Protein AF-A0A9W4WUF1-F1 (afdb_monomer)

Sequence (137 aa):
MLALQINKTDYLILQSILTKYPCHFYAYGSRVKGTARKFSDLDLCFKENIPSYKLVELEEKSGNSDLPFMVELPTIYHPGKILKEEFLIPAHISLAQLTRDINVSSKLIKEIIAEERDLDKDIATRLSLYFSTAPTF

Organism: NCBI:txid1117311

Radius of gyration: 18.92 Å; Cα contacts (8 Å, |Δi|>4): 149; chains: 1; bounding box: 46×26×50 Å

Foldseek 3Di:
DQDFQDDPVLVVLLCVLPVVDPWDKDWDPCRRVVNDDQAEATEIETDDDDQVVVVVVSQVSQVPDPRSYGYDYPPPPQVLCCCVPVPCVVLVNDLVNLCVQLVHDSVVSVCSNVSNDGDDPSNVVSVCVVRVPDDDD

Secondary structure (DSSP, 8-state):
-PPPS--HHHHHHHHHHHTTSSS-EEEESHHHHT---TT--EEEEE-S---HHHHHHHHHHHHTSS-SS-EE------HHHHIIIIIITTTT--HHHHHHHTT--HHHHHHHHTTSSPPPHHHHHHHHHHHHHSPP-

Nearest PDB structures (foldseek):
  7csy-assembly1_A  TM=9.268E-01  e=1.896E-04  Pseudomonas aeruginosa PAO1
  6jpi-assembly1_C  TM=9.242E-01  e=5.306E-04  Pseudomonas aeruginosa PAO1
  6f8h-assembly2_C-3  TM=9.357E-01  e=2.720E-03  Pseudomonas putida
  2eby-assembly1_B  TM=9.268E-01  e=5.624E-03  Escherichia coli
  2b5a-assembly1_A  TM=8.821E-01  e=1.668E-01  [Bacillus] caldolyticus

pLDDT: mean 89.2, std 10.45, range [43.06, 96.81]

Structure (mmCIF, N/CA/C/O backbone):
data_AF-A0A9W4WUF1-F1
#
_entry.id   AF-A0A9W4WUF1-F1
#
loop_
_atom_site.group_PDB
_atom_site.id
_atom_site.type_symbol
_atom_site.label_atom_id
_atom_site.label_alt_id
_atom_site.label_comp_id
_atom_site.label_asym_id
_atom_site.label_entity_id
_atom_site.label_seq_id
_atom_site.pdbx_PDB_ins_code
_atom_site.Cartn_x
_atom_site.Cartn_y
_atom_site.Cartn_z
_atom_site.occupancy
_atom_site.B_iso_or_equiv
_atom_site.auth_seq_id
_atom_site.auth_comp_id
_atom_site.auth_asym_id
_atom_site.auth_atom_id
_atom_site.pdbx_PDB_model_num
ATOM 1 N N . MET A 1 1 ? 16.548 12.702 -19.597 1.00 43.06 1 MET A N 1
ATOM 2 C CA . MET A 1 1 ? 15.604 11.752 -18.973 1.00 43.06 1 MET A CA 1
ATOM 3 C C . MET A 1 1 ? 16.215 10.371 -19.170 1.00 43.06 1 MET A C 1
ATOM 5 O O . MET A 1 1 ? 16.405 9.996 -20.319 1.00 43.06 1 MET A O 1
ATOM 9 N N . LEU A 1 2 ? 16.690 9.706 -18.111 1.00 51.09 2 LEU A N 1
ATOM 10 C CA . LEU A 1 2 ? 17.287 8.367 -18.239 1.00 51.09 2 LEU A CA 1
ATOM 11 C C . LEU A 1 2 ? 16.189 7.396 -18.692 1.00 51.09 2 LEU A C 1
ATOM 13 O O . LEU A 1 2 ? 15.123 7.354 -18.080 1.00 51.09 2 LEU A O 1
ATOM 17 N N . ALA A 1 3 ? 16.420 6.688 -19.796 1.00 80.69 3 ALA A N 1
ATOM 18 C CA . ALA A 1 3 ? 15.490 5.685 -20.295 1.00 80.69 3 ALA A CA 1
ATOM 19 C C . ALA A 1 3 ? 15.507 4.468 -19.362 1.00 80.69 3 ALA A C 1
ATOM 21 O O . ALA A 1 3 ? 16.576 4.043 -18.923 1.00 80.69 3 ALA A O 1
ATOM 22 N N . LEU A 1 4 ? 14.331 3.915 -19.063 1.00 90.19 4 LEU A N 1
ATOM 23 C CA . LEU A 1 4 ? 14.214 2.707 -18.254 1.00 90.19 4 LEU A CA 1
ATOM 24 C C . LEU A 1 4 ? 14.955 1.553 -18.951 1.00 90.19 4 LEU A C 1
ATOM 26 O O . LEU A 1 4 ? 14.730 1.291 -20.132 1.00 90.19 4 LEU A O 1
ATOM 30 N N . GLN A 1 5 ? 15.841 0.865 -18.231 1.00 93.69 5 GLN A N 1
ATOM 31 C CA . GLN A 1 5 ? 16.599 -0.280 -18.734 1.00 93.69 5 GLN A CA 1
ATOM 32 C C . GLN A 1 5 ? 15.698 -1.522 -18.794 1.00 93.69 5 GLN A C 1
ATOM 34 O O . GLN A 1 5 ? 15.709 -2.390 -17.918 1.00 93.69 5 GLN A O 1
ATOM 39 N N . ILE A 1 6 ? 14.885 -1.574 -19.841 1.00 93.31 6 ILE A N 1
ATOM 40 C CA . ILE A 1 6 ? 13.902 -2.615 -20.134 1.00 93.31 6 ILE A CA 1
ATOM 41 C C . ILE A 1 6 ? 13.832 -2.797 -21.654 1.00 93.31 6 ILE A C 1
ATOM 43 O O . ILE A 1 6 ? 14.000 -1.836 -22.409 1.00 93.31 6 ILE A O 1
ATOM 47 N N . ASN A 1 7 ? 13.636 -4.029 -22.127 1.00 92.62 7 ASN A N 1
ATOM 48 C CA . ASN A 1 7 ? 13.471 -4.258 -23.560 1.00 92.62 7 ASN A CA 1
ATOM 49 C C . ASN A 1 7 ? 12.065 -3.814 -24.019 1.00 92.62 7 ASN A C 1
ATOM 51 O O . ASN A 1 7 ? 11.162 -3.609 -23.208 1.00 92.62 7 ASN A O 1
ATOM 55 N N . LYS A 1 8 ? 11.869 -3.666 -25.333 1.00 93.50 8 LYS A N 1
ATOM 56 C CA . LYS A 1 8 ? 10.601 -3.173 -25.891 1.00 93.50 8 LYS A CA 1
ATOM 57 C C . LYS A 1 8 ? 9.409 -4.093 -25.592 1.00 93.50 8 LYS A C 1
ATOM 59 O O . LYS A 1 8 ? 8.324 -3.587 -25.333 1.00 93.50 8 LYS A O 1
ATOM 64 N N . THR A 1 9 ? 9.596 -5.408 -25.647 1.00 94.94 9 THR A N 1
ATOM 65 C CA . THR A 1 9 ? 8.536 -6.396 -25.399 1.00 94.94 9 THR A CA 1
ATOM 66 C C . THR A 1 9 ? 8.080 -6.346 -23.944 1.00 94.94 9 THR A C 1
ATOM 68 O O . THR A 1 9 ? 6.896 -6.147 -23.686 1.00 94.94 9 THR A O 1
ATOM 71 N N . ASP A 1 10 ? 9.021 -6.414 -23.002 1.00 95.00 10 ASP A N 1
ATOM 72 C CA . ASP A 1 10 ? 8.745 -6.338 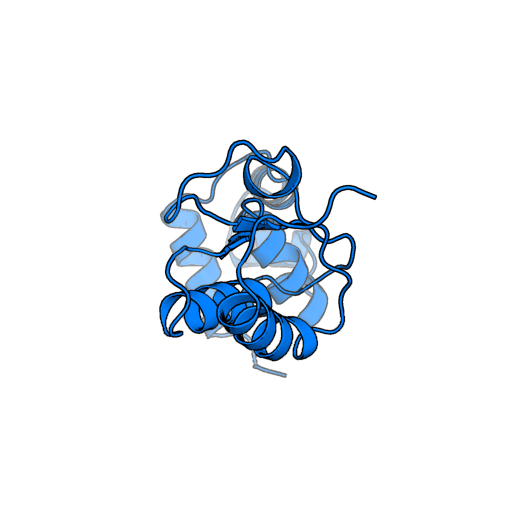-21.564 1.00 95.00 10 ASP A CA 1
ATOM 73 C C . ASP A 1 10 ? 8.085 -4.997 -21.209 1.00 95.00 10 ASP A C 1
ATOM 75 O O . ASP A 1 10 ? 7.151 -4.947 -20.414 1.00 95.00 10 ASP A O 1
ATOM 79 N N . TYR A 1 11 ? 8.519 -3.898 -21.839 1.00 94.12 11 TYR A N 1
ATOM 80 C CA . TYR A 1 11 ? 7.909 -2.583 -21.635 1.00 94.12 11 TYR A CA 1
ATOM 81 C C . TYR A 1 11 ? 6.433 -2.548 -22.040 1.00 94.12 11 TYR A C 1
ATOM 83 O O . TYR A 1 11 ? 5.626 -1.949 -21.334 1.00 94.12 11 TYR A O 1
ATOM 91 N N . LEU A 1 12 ? 6.058 -3.202 -23.143 1.00 95.69 12 LEU A N 1
ATOM 92 C CA . LEU A 1 12 ? 4.661 -3.273 -23.578 1.00 95.69 12 LEU A CA 1
ATOM 93 C C . LEU A 1 12 ? 3.805 -4.098 -22.610 1.00 95.69 12 LEU A C 1
ATOM 95 O O . LEU A 1 12 ? 2.676 -3.703 -22.315 1.00 95.69 12 LEU A O 1
ATOM 99 N N . ILE A 1 13 ? 4.343 -5.202 -22.081 1.00 95.94 13 ILE A N 1
ATOM 100 C CA . ILE A 1 13 ? 3.665 -6.006 -21.052 1.00 95.94 13 ILE A CA 1
ATOM 101 C C . ILE A 1 13 ? 3.449 -5.154 -19.802 1.00 95.94 13 ILE A C 1
ATOM 103 O O . ILE A 1 13 ? 2.310 -4.999 -19.357 1.00 95.94 13 ILE A O 1
ATOM 107 N N . LEU A 1 14 ? 4.514 -4.529 -19.295 1.00 94.94 14 LEU A N 1
ATOM 108 C CA . LEU A 1 14 ? 4.462 -3.637 -18.141 1.00 94.94 14 LEU A CA 1
ATOM 109 C C . LEU A 1 14 ? 3.426 -2.526 -18.345 1.00 94.94 14 LEU A C 1
ATOM 111 O O . LEU A 1 14 ? 2.569 -2.313 -17.491 1.00 94.94 14 LEU A O 1
ATOM 115 N N . GLN A 1 15 ? 3.454 -1.853 -19.495 1.00 94.06 15 GLN A N 1
ATOM 116 C CA . GLN A 1 15 ? 2.505 -0.793 -19.819 1.00 94.06 15 GLN A CA 1
ATOM 117 C C . GLN A 1 15 ? 1.061 -1.311 -19.796 1.00 94.06 15 GLN A C 1
ATOM 119 O O . GLN A 1 15 ? 0.207 -0.671 -19.191 1.00 94.06 15 GLN A O 1
ATOM 124 N N . SER A 1 16 ? 0.793 -2.489 -20.368 1.00 94.94 16 SER A N 1
ATOM 125 C CA . SER A 1 16 ? -0.547 -3.097 -20.376 1.00 94.94 16 SER A CA 1
ATOM 126 C C . SER A 1 16 ? -1.093 -3.427 -18.979 1.00 94.94 16 SER A C 1
ATOM 128 O O . SER A 1 16 ? -2.312 -3.492 -18.785 1.00 94.94 16 SER A O 1
ATOM 130 N N . ILE A 1 17 ? -0.205 -3.648 -18.004 1.00 94.25 17 ILE A N 1
ATOM 131 C CA . ILE A 1 17 ? -0.558 -3.875 -16.600 1.00 94.25 17 ILE A CA 1
ATOM 132 C C . ILE A 1 17 ? -0.812 -2.529 -15.922 1.00 94.25 17 ILE A C 1
ATOM 134 O O . ILE A 1 17 ? -1.905 -2.309 -15.400 1.00 94.25 17 ILE A O 1
ATOM 138 N N . LEU A 1 18 ? 0.162 -1.616 -15.972 1.00 92.81 18 LEU A N 1
ATOM 139 C CA . LEU A 1 18 ? 0.127 -0.356 -15.226 1.00 92.81 18 LEU A CA 1
ATOM 140 C C . LEU A 1 18 ? -1.005 0.578 -15.676 1.00 92.81 18 LEU A C 1
ATOM 142 O O . LEU A 1 18 ? -1.602 1.242 -14.835 1.00 92.81 18 LEU A O 1
ATOM 146 N N . THR A 1 19 ? -1.382 0.593 -16.961 1.00 92.31 19 THR A N 1
ATOM 147 C CA . THR A 1 19 ? -2.472 1.460 -17.463 1.00 92.31 19 THR A CA 1
ATOM 148 C C . THR A 1 19 ? -3.855 1.102 -16.920 1.00 92.31 19 THR A C 1
ATOM 150 O O . THR A 1 19 ? -4.802 1.858 -17.120 1.00 92.31 19 THR A O 1
ATOM 153 N N . LYS A 1 20 ? -4.007 -0.052 -16.257 1.00 91.56 20 LYS A N 1
ATOM 154 C CA . LYS A 1 20 ? -5.264 -0.460 -15.608 1.00 91.56 20 LYS A CA 1
ATOM 155 C C . LYS A 1 20 ? -5.488 0.240 -14.265 1.00 91.56 20 LYS A C 1
ATOM 157 O O . LYS A 1 20 ? -6.582 0.139 -13.714 1.00 91.56 20 LYS A O 1
ATOM 162 N N . TYR A 1 21 ? -4.474 0.926 -13.746 1.00 88.94 21 TYR A N 1
ATOM 163 C CA . TYR A 1 21 ? -4.510 1.599 -12.456 1.00 88.94 21 TYR A CA 1
ATOM 164 C C . TYR A 1 21 ? -4.497 3.115 -12.682 1.00 88.94 21 TYR A C 1
ATOM 166 O O . TYR A 1 21 ? -3.653 3.610 -13.431 1.00 88.94 21 TYR A O 1
ATOM 174 N N . PRO A 1 22 ? -5.433 3.872 -12.082 1.00 84.81 22 PRO A N 1
ATOM 175 C CA . PRO A 1 22 ? -5.593 5.304 -12.326 1.00 84.81 22 PRO A CA 1
ATOM 176 C C . PRO A 1 22 ? -4.560 6.133 -11.541 1.00 84.81 22 PRO A C 1
ATOM 178 O O . PRO A 1 22 ? -4.916 6.990 -10.736 1.00 84.81 22 PRO A O 1
ATOM 181 N N . CYS A 1 23 ? -3.273 5.858 -11.739 1.00 86.12 23 CYS A N 1
ATOM 182 C CA . CYS A 1 23 ? -2.179 6.491 -11.011 1.00 86.12 23 CYS A CA 1
ATOM 183 C C . CYS A 1 23 ? -0.918 6.618 -11.863 1.00 86.12 23 CYS A C 1
ATOM 185 O O . CYS A 1 23 ? -0.683 5.850 -12.801 1.00 86.12 23 CYS A O 1
ATOM 187 N N . HIS A 1 24 ? -0.068 7.569 -11.492 1.00 89.94 24 HIS A N 1
ATOM 188 C CA . HIS A 1 24 ? 1.223 7.760 -12.125 1.00 89.94 24 HIS A CA 1
ATOM 189 C C . HIS A 1 24 ? 2.294 6.977 -11.372 1.00 89.94 24 HIS A C 1
ATOM 191 O O . HIS A 1 24 ? 2.618 7.269 -10.221 1.00 89.94 24 HIS A O 1
ATOM 197 N N . PHE A 1 25 ? 2.881 6.002 -12.064 1.00 91.62 25 PHE A N 1
ATOM 198 C CA . PHE A 1 25 ? 4.025 5.258 -11.558 1.00 91.62 25 PHE A CA 1
ATOM 199 C C . PHE A 1 25 ? 5.339 5.943 -11.929 1.00 91.62 25 PHE A C 1
ATOM 201 O O . PHE A 1 25 ? 5.544 6.393 -13.059 1.00 91.62 25 PHE A O 1
ATOM 208 N N . TYR A 1 26 ? 6.260 5.955 -10.977 1.00 92.62 26 TYR A N 1
ATOM 209 C CA . TYR A 1 26 ? 7.621 6.439 -11.114 1.00 92.62 26 TYR A CA 1
ATOM 210 C C . TYR A 1 26 ? 8.568 5.280 -10.840 1.00 92.62 26 TYR A C 1
ATOM 212 O O . TYR A 1 26 ? 8.559 4.709 -9.754 1.00 92.62 26 TYR A O 1
ATOM 220 N N . ALA A 1 27 ? 9.399 4.939 -11.820 1.00 94.25 27 ALA A N 1
ATOM 221 C CA . ALA A 1 27 ? 10.443 3.951 -11.608 1.00 94.25 27 ALA A CA 1
ATOM 222 C C . ALA A 1 27 ? 11.620 4.566 -10.841 1.00 94.25 27 ALA A C 1
ATOM 224 O O . ALA A 1 27 ? 11.971 5.735 -11.045 1.00 94.25 27 ALA A O 1
ATOM 225 N N . TYR A 1 28 ? 12.275 3.764 -10.010 1.00 93.25 28 TYR A N 1
ATOM 226 C CA . TYR A 1 28 ? 13.552 4.100 -9.390 1.00 93.25 28 TYR A CA 1
ATOM 227 C C . TYR A 1 28 ? 14.488 2.883 -9.395 1.00 93.25 28 TYR A C 1
ATOM 229 O O . TYR A 1 28 ? 14.285 1.921 -10.132 1.00 93.25 28 TYR A O 1
ATOM 237 N N . GLY A 1 29 ? 15.601 2.970 -8.669 1.00 93.25 29 GLY A N 1
ATOM 238 C CA . GLY A 1 29 ? 16.499 1.828 -8.512 1.00 93.25 29 GLY A CA 1
ATOM 239 C C . GLY A 1 29 ? 17.390 1.541 -9.723 1.00 93.25 29 GLY A C 1
ATOM 240 O O . GLY A 1 29 ? 17.772 2.436 -10.487 1.00 93.25 29 GLY A O 1
ATOM 241 N N . SER A 1 30 ? 17.814 0.284 -9.841 1.00 94.88 30 SER A N 1
ATOM 242 C CA . SER A 1 30 ? 18.886 -0.133 -10.759 1.00 94.88 30 SER A CA 1
ATOM 243 C C . SER A 1 30 ? 18.528 0.074 -12.236 1.00 94.88 30 SER A C 1
ATOM 245 O O . SER A 1 30 ? 19.369 0.534 -13.013 1.00 94.88 30 SER A O 1
ATOM 247 N N . ARG A 1 31 ? 17.265 -0.182 -12.614 1.00 94.44 31 ARG A N 1
ATOM 248 C CA . ARG A 1 31 ? 16.769 -0.067 -13.998 1.00 94.44 31 ARG A CA 1
ATOM 249 C C . ARG A 1 31 ? 16.686 1.375 -14.485 1.00 94.44 31 ARG A C 1
ATOM 251 O O . ARG A 1 31 ? 16.766 1.610 -15.684 1.00 94.44 31 ARG A O 1
ATOM 258 N N . VAL A 1 32 ? 16.575 2.345 -13.580 1.00 95.00 32 VAL A N 1
ATOM 259 C CA . VAL A 1 32 ? 16.629 3.778 -13.921 1.00 95.00 32 VAL A CA 1
ATOM 260 C C . VAL A 1 32 ? 18.065 4.299 -13.922 1.00 95.00 32 VAL A C 1
ATOM 262 O O . VAL A 1 32 ? 18.418 5.151 -14.734 1.00 95.00 32 VAL A O 1
ATOM 265 N N . LYS A 1 33 ? 18.917 3.767 -13.038 1.00 93.38 33 LYS A N 1
ATOM 266 C CA . LYS A 1 33 ? 20.340 4.13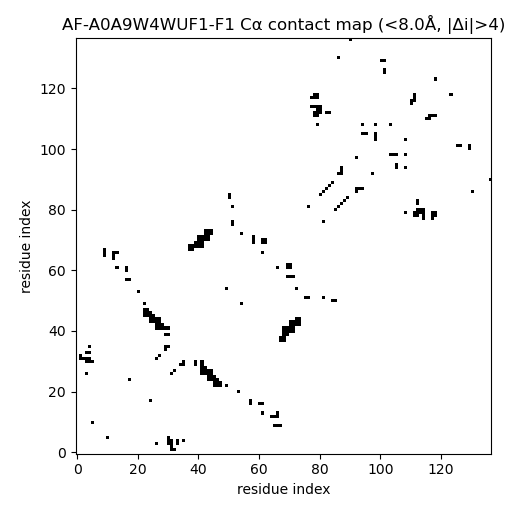3 -12.930 1.00 93.38 33 LYS A CA 1
ATOM 267 C C . LYS A 1 33 ? 21.218 3.531 -14.037 1.00 93.38 33 LYS A C 1
ATOM 269 O O . LYS A 1 33 ? 22.370 3.933 -14.163 1.00 93.38 33 LYS A O 1
ATOM 274 N N . GLY A 1 34 ? 20.698 2.578 -14.814 1.00 92.19 34 GLY A N 1
ATOM 275 C CA . GLY A 1 34 ? 21.442 1.877 -15.868 1.00 92.19 34 GLY A CA 1
ATOM 276 C C . GLY A 1 34 ? 22.400 0.804 -15.341 1.00 92.19 34 GLY A C 1
ATOM 277 O O . GLY A 1 34 ? 23.325 0.403 -16.044 1.00 92.19 34 GLY A O 1
ATOM 278 N N . THR A 1 35 ? 22.210 0.358 -14.097 1.00 93.75 35 THR A N 1
ATOM 279 C CA . THR A 1 35 ? 23.041 -0.662 -13.438 1.00 93.75 35 THR A CA 1
ATOM 280 C C . THR A 1 35 ? 22.313 -1.997 -13.268 1.00 93.75 35 THR A C 1
ATOM 282 O O . THR A 1 35 ? 22.819 -2.891 -12.586 1.00 93.75 35 THR A O 1
ATOM 285 N N . ALA A 1 36 ? 21.127 -2.149 -13.865 1.00 93.44 36 ALA A N 1
ATOM 286 C CA . ALA A 1 36 ? 20.328 -3.358 -13.739 1.00 93.44 36 ALA A CA 1
ATOM 287 C C . ALA A 1 36 ? 20.925 -4.530 -14.520 1.00 93.44 36 ALA A C 1
ATOM 289 O O . ALA A 1 36 ? 21.480 -4.386 -15.615 1.00 93.44 36 ALA A O 1
ATOM 290 N N . ARG A 1 37 ? 20.753 -5.725 -13.956 1.00 92.44 37 ARG A N 1
ATOM 291 C CA . ARG A 1 37 ? 20.971 -7.007 -14.629 1.00 92.44 37 ARG A CA 1
ATOM 292 C C . ARG A 1 37 ? 19.657 -7.474 -15.255 1.00 92.44 37 ARG A C 1
ATOM 294 O O . ARG A 1 37 ? 18.591 -6.941 -14.960 1.00 92.44 37 ARG A O 1
ATOM 301 N N . LYS A 1 38 ? 19.725 -8.513 -16.096 1.00 87.12 38 LYS A N 1
ATOM 302 C CA . LYS A 1 38 ? 18.562 -9.063 -16.819 1.00 87.12 38 LYS A CA 1
ATOM 303 C C . LYS A 1 38 ? 17.347 -9.311 -15.908 1.00 87.12 38 LYS A C 1
ATOM 305 O O . LYS A 1 38 ? 16.247 -8.894 -16.254 1.00 87.12 38 LYS A O 1
ATOM 310 N N . PHE A 1 39 ? 17.584 -9.924 -14.750 1.00 92.00 39 PHE A N 1
ATOM 311 C CA . PHE A 1 39 ? 16.563 -10.332 -13.779 1.00 92.00 39 PHE A CA 1
ATOM 312 C C . PHE A 1 39 ? 16.464 -9.403 -12.562 1.00 92.00 39 PHE A C 1
ATOM 314 O O . PHE A 1 39 ? 15.908 -9.797 -11.551 1.00 92.00 39 PHE A O 1
ATOM 321 N N . SER A 1 40 ? 17.065 -8.208 -12.604 1.00 93.81 40 SER A N 1
ATOM 322 C CA . SER A 1 40 ? 16.892 -7.245 -11.510 1.00 93.81 40 SER A CA 1
ATOM 323 C C . SER A 1 40 ? 15.431 -6.825 -11.416 1.00 93.81 40 SER A C 1
ATOM 325 O O . SER A 1 40 ? 14.817 -6.577 -12.450 1.00 93.81 40 SER A O 1
ATOM 327 N N . ASP A 1 41 ? 14.885 -6.678 -10.223 1.00 94.56 41 ASP A N 1
ATOM 328 C CA . ASP A 1 41 ? 13.500 -6.237 -10.071 1.00 94.56 41 ASP A CA 1
ATOM 329 C C . ASP A 1 41 ? 13.297 -4.795 -10.560 1.00 94.56 41 ASP A C 1
ATOM 331 O O . ASP A 1 41 ? 14.251 -4.047 -10.834 1.00 94.56 41 ASP A O 1
ATOM 335 N N . LEU A 1 42 ? 12.038 -4.438 -10.795 1.00 94.88 42 LEU A N 1
ATOM 336 C CA . LEU A 1 42 ? 11.625 -3.092 -11.160 1.00 94.88 42 LEU A CA 1
ATOM 337 C C . LEU A 1 42 ? 10.961 -2.422 -9.963 1.00 94.88 42 LEU A C 1
ATOM 339 O O . LEU A 1 42 ? 9.802 -2.691 -9.667 1.00 94.88 42 LEU A O 1
ATOM 343 N N . ASP A 1 43 ? 11.687 -1.492 -9.351 1.00 93.88 43 ASP A N 1
ATOM 344 C CA . ASP A 1 43 ? 11.171 -0.655 -8.278 1.00 93.88 43 ASP A CA 1
ATOM 345 C C . ASP A 1 43 ? 10.263 0.457 -8.829 1.00 93.88 43 ASP A C 1
ATOM 347 O O . ASP A 1 43 ? 10.714 1.320 -9.597 1.00 93.88 43 ASP A O 1
ATOM 351 N N . LEU A 1 44 ? 8.996 0.473 -8.419 1.00 93.06 44 LEU A N 1
ATOM 352 C CA . LEU A 1 44 ? 8.019 1.507 -8.755 1.00 93.06 44 LEU A CA 1
ATOM 353 C C . LEU A 1 44 ? 7.503 2.195 -7.495 1.00 93.06 44 LEU A C 1
ATOM 355 O O . LEU A 1 44 ? 7.252 1.554 -6.488 1.00 93.06 44 LEU A O 1
ATOM 359 N N . CYS A 1 45 ? 7.256 3.498 -7.555 1.00 90.62 45 CYS A N 1
ATOM 360 C CA . CYS A 1 45 ? 6.470 4.221 -6.558 1.00 90.62 45 CYS A CA 1
ATOM 361 C C . CYS A 1 45 ? 5.375 5.052 -7.231 1.00 90.62 45 CYS A C 1
ATOM 363 O O . CYS A 1 45 ? 5.406 5.295 -8.435 1.00 90.62 45 CYS A O 1
ATOM 365 N N . PHE A 1 46 ? 4.389 5.485 -6.456 1.00 89.88 46 PHE A N 1
ATOM 366 C CA . PHE A 1 46 ? 3.266 6.302 -6.913 1.00 89.88 46 PHE A CA 1
ATOM 367 C C . PHE A 1 46 ? 2.910 7.313 -5.819 1.00 89.88 46 PHE A C 1
ATOM 369 O O . PHE A 1 46 ? 3.383 7.197 -4.685 1.00 89.88 46 PHE A O 1
ATOM 376 N N . LYS A 1 47 ? 2.130 8.342 -6.154 1.00 85.75 47 LYS A N 1
ATOM 377 C CA . LYS A 1 47 ? 1.756 9.402 -5.195 1.00 85.75 47 LYS A CA 1
ATOM 378 C C . LYS A 1 47 ? 0.283 9.374 -4.817 1.00 85.75 47 LYS A C 1
ATOM 380 O O . LYS A 1 47 ? -0.096 9.924 -3.787 1.00 85.75 47 LYS A O 1
ATOM 385 N N . GLU A 1 48 ? -0.542 8.792 -5.669 1.00 86.06 48 GLU A N 1
ATOM 386 C CA . GLU A 1 48 ? -1.981 8.715 -5.504 1.00 86.06 48 GLU A CA 1
ATOM 387 C C . GLU A 1 48 ? -2.364 7.775 -4.353 1.00 86.06 48 GLU A C 1
ATOM 389 O O . GLU A 1 48 ? -1.640 6.840 -4.022 1.00 86.06 48 GLU A O 1
ATOM 394 N N . ASN A 1 49 ? -3.524 8.009 -3.733 1.00 79.50 49 ASN A N 1
ATOM 395 C CA . ASN A 1 49 ? -4.055 7.071 -2.749 1.00 79.50 49 ASN A CA 1
ATOM 396 C C . ASN A 1 49 ? -4.707 5.894 -3.486 1.00 79.50 49 ASN A C 1
ATOM 398 O O . ASN A 1 49 ? -5.835 6.006 -3.967 1.00 79.50 49 ASN A O 1
ATOM 402 N N . ILE A 1 50 ? -3.968 4.795 -3.624 1.00 82.00 50 ILE A N 1
ATOM 403 C CA . ILE A 1 50 ? -4.458 3.551 -4.216 1.00 82.00 50 ILE A CA 1
ATOM 404 C C . ILE A 1 50 ? -4.795 2.587 -3.074 1.00 82.00 50 ILE A C 1
ATOM 406 O O . ILE A 1 50 ? -3.934 2.373 -2.217 1.00 82.00 50 ILE A O 1
ATOM 410 N N . PRO A 1 51 ? -5.999 1.987 -3.060 1.00 82.88 51 PRO A N 1
ATOM 411 C CA . PRO A 1 51 ? -6.332 0.943 -2.097 1.00 82.88 51 PRO A CA 1
ATOM 412 C C . PRO A 1 51 ? -5.318 -0.205 -2.137 1.00 82.88 51 PRO A C 1
ATOM 414 O O . PRO A 1 51 ? -4.916 -0.636 -3.222 1.00 82.88 51 PRO A O 1
ATOM 417 N N . SER A 1 52 ? -4.931 -0.738 -0.982 1.00 82.62 52 SER A N 1
ATOM 418 C CA . SER A 1 52 ? -3.916 -1.787 -0.870 1.00 82.62 52 SER A CA 1
ATOM 419 C C . SER A 1 52 ? -4.30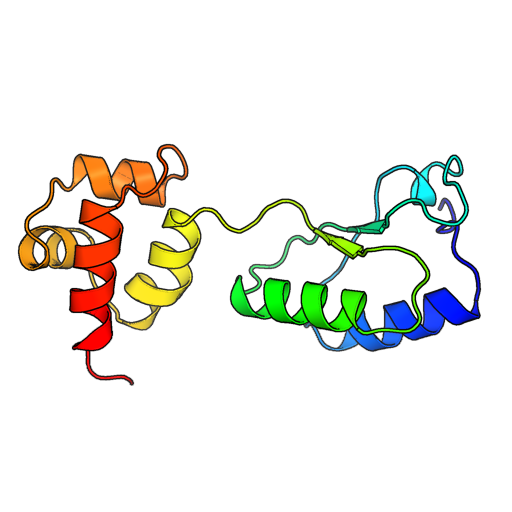8 -3.037 -1.659 1.00 82.62 52 SER A C 1
ATOM 421 O O . SER A 1 52 ? -3.452 -3.608 -2.328 1.00 82.62 52 SER A O 1
ATOM 423 N N . TYR A 1 53 ? -5.590 -3.417 -1.705 1.00 84.25 53 TYR A N 1
ATOM 424 C CA . TYR A 1 53 ? -6.027 -4.571 -2.509 1.00 84.25 53 TYR A CA 1
ATOM 425 C C . TYR A 1 53 ? -5.748 -4.416 -4.019 1.00 84.25 53 TYR A C 1
ATOM 427 O O . TYR A 1 53 ? -5.506 -5.405 -4.708 1.00 84.25 53 TYR A O 1
ATOM 435 N N . LYS A 1 54 ? -5.740 -3.183 -4.552 1.00 87.06 54 LYS A N 1
ATOM 436 C CA . LYS A 1 54 ? -5.360 -2.919 -5.950 1.00 87.06 54 LYS A CA 1
ATOM 437 C C . LYS A 1 54 ? -3.859 -3.079 -6.176 1.00 87.06 54 LYS A C 1
ATOM 439 O O . LYS A 1 54 ? -3.463 -3.464 -7.272 1.00 87.06 54 LYS A O 1
ATOM 444 N N . LEU A 1 55 ? -3.042 -2.806 -5.161 1.00 86.06 55 LEU A N 1
ATOM 445 C CA . LEU A 1 55 ? -1.596 -3.026 -5.215 1.00 86.06 55 LEU A CA 1
ATOM 446 C C . LEU A 1 55 ? -1.275 -4.522 -5.194 1.00 86.06 55 LEU A C 1
ATOM 448 O O . LEU A 1 55 ? -0.509 -4.970 -6.041 1.00 86.06 55 LEU A O 1
ATOM 452 N N . VAL A 1 56 ? -1.957 -5.301 -4.342 1.00 85.56 56 VAL A N 1
ATOM 453 C CA . VAL A 1 56 ? -1.851 -6.773 -4.345 1.00 85.56 56 VAL A CA 1
ATOM 454 C C . VAL A 1 56 ? -2.247 -7.328 -5.712 1.00 85.56 56 VAL A C 1
ATOM 456 O O . VAL A 1 56 ? -1.506 -8.101 -6.308 1.00 85.56 56 VAL A O 1
ATOM 459 N N . GLU A 1 57 ? -3.373 -6.863 -6.268 1.00 89.38 57 GLU A N 1
ATOM 460 C CA . GLU A 1 57 ? -3.820 -7.253 -7.612 1.00 89.38 57 GLU A CA 1
ATOM 461 C C . GLU A 1 57 ? -2.758 -6.940 -8.687 1.00 89.38 57 GLU A C 1
ATOM 463 O O . GLU A 1 57 ? -2.607 -7.689 -9.654 1.00 89.38 57 GLU A O 1
ATOM 468 N N . LEU A 1 58 ? -2.029 -5.825 -8.550 1.00 90.00 58 LEU A N 1
ATOM 469 C CA . LEU A 1 58 ? -0.957 -5.430 -9.469 1.00 90.00 58 LEU A CA 1
ATOM 470 C C . LEU A 1 58 ? 0.248 -6.361 -9.344 1.00 90.00 58 LEU A C 1
ATOM 472 O O . LEU A 1 58 ? 0.739 -6.845 -10.366 1.00 90.00 58 LEU A O 1
ATOM 476 N N . GLU A 1 59 ? 0.704 -6.619 -8.121 1.00 87.19 59 GLU A N 1
ATOM 477 C CA . GLU A 1 59 ? 1.814 -7.531 -7.829 1.00 87.19 59 GLU A CA 1
ATOM 478 C C . GLU A 1 59 ? 1.517 -8.941 -8.352 1.00 87.19 59 GLU A C 1
ATOM 480 O O . GLU A 1 59 ? 2.331 -9.512 -9.077 1.00 87.19 59 GLU A O 1
ATOM 485 N N . GLU A 1 60 ? 0.313 -9.463 -8.101 1.00 89.88 60 GLU A N 1
ATOM 486 C CA . GLU A 1 60 ? -0.140 -10.758 -8.620 1.00 89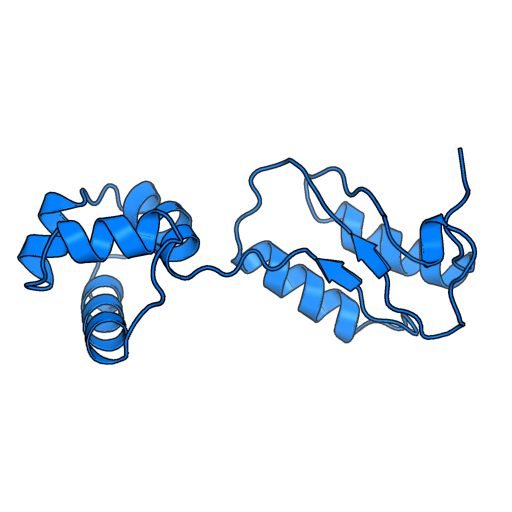.88 60 GLU A CA 1
ATOM 487 C C . GLU A 1 60 ? -0.174 -10.789 -10.152 1.00 89.88 60 GLU A C 1
ATOM 489 O O . GLU A 1 60 ? 0.281 -11.751 -10.774 1.00 89.88 60 GLU A O 1
ATOM 494 N N . LYS A 1 61 ? -0.704 -9.741 -10.795 1.00 92.50 61 LYS A N 1
ATOM 495 C CA . LYS A 1 61 ? -0.738 -9.647 -12.264 1.00 92.50 61 LYS A CA 1
ATOM 496 C C . LYS A 1 61 ? 0.652 -9.564 -12.870 1.00 92.50 61 LYS A C 1
ATOM 498 O O . LYS A 1 61 ? 0.869 -10.124 -13.940 1.00 92.50 61 LYS A O 1
ATOM 503 N N . SER A 1 62 ? 1.564 -8.864 -12.208 1.00 89.94 62 SER A N 1
ATOM 504 C CA . SER A 1 62 ? 2.959 -8.782 -12.621 1.00 89.94 62 SER A CA 1
ATOM 505 C C . SER A 1 62 ? 3.644 -10.143 -12.501 1.00 89.94 62 SER A C 1
ATOM 507 O O . SER A 1 62 ? 4.212 -10.624 -13.480 1.00 89.94 62 SER A O 1
ATOM 509 N N . GLY A 1 63 ? 3.502 -10.816 -11.354 1.00 89.62 63 GLY A N 1
ATOM 510 C CA . GLY A 1 63 ? 4.100 -12.130 -11.100 1.00 89.62 63 GLY A CA 1
ATOM 511 C C . GLY A 1 63 ? 3.557 -13.256 -11.988 1.00 89.62 63 GLY A C 1
ATOM 512 O O . GLY A 1 63 ? 4.273 -14.214 -12.257 1.00 89.62 63 GLY A O 1
ATOM 513 N N . ASN A 1 64 ? 2.323 -13.127 -12.485 1.00 92.81 64 ASN A N 1
ATOM 514 C CA . ASN A 1 64 ? 1.709 -14.070 -13.430 1.00 92.81 64 ASN A CA 1
ATOM 515 C C . ASN A 1 64 ? 1.893 -13.681 -14.912 1.00 92.81 64 ASN A C 1
ATOM 517 O O . ASN A 1 64 ? 1.263 -14.279 -15.785 1.00 92.81 64 ASN A O 1
ATOM 521 N N . SER A 1 65 ? 2.697 -12.659 -15.211 1.00 94.00 65 SER A N 1
ATOM 522 C CA . SER A 1 65 ? 2.972 -12.215 -16.582 1.00 94.00 65 SER A CA 1
ATOM 523 C C . SER A 1 65 ? 4.261 -12.822 -17.149 1.00 94.00 65 SER A C 1
ATOM 525 O O . SER A 1 65 ? 5.043 -13.433 -16.429 1.00 94.00 65 SER A O 1
ATOM 527 N N . ASP A 1 66 ? 4.523 -12.588 -18.439 1.00 95.56 66 ASP A N 1
ATOM 528 C CA . ASP A 1 66 ? 5.777 -12.990 -19.096 1.00 95.56 66 ASP A CA 1
ATOM 529 C C . ASP A 1 66 ? 6.961 -12.040 -18.791 1.00 95.56 66 ASP A C 1
ATOM 531 O O . ASP A 1 66 ? 7.996 -12.087 -19.465 1.00 95.56 66 ASP A O 1
ATOM 535 N N . LEU A 1 67 ? 6.833 -11.142 -17.804 1.00 94.44 67 LEU A N 1
ATOM 536 C CA . LEU A 1 67 ? 7.943 -10.294 -17.370 1.00 94.44 67 LEU A CA 1
ATOM 537 C C . LEU A 1 67 ? 9.053 -11.151 -16.733 1.00 94.44 67 LEU A C 1
ATOM 539 O O . LEU A 1 67 ? 8.783 -11.972 -15.860 1.00 94.44 67 LEU A O 1
ATOM 543 N N . PRO A 1 68 ? 10.333 -10.942 -17.094 1.00 93.94 68 PRO A N 1
ATOM 544 C CA . PRO A 1 68 ? 11.435 -11.725 -16.538 1.00 93.94 68 PRO A CA 1
ATOM 545 C C . PRO A 1 68 ? 11.914 -11.230 -15.160 1.00 93.94 68 PRO A C 1
ATOM 547 O O . PRO A 1 68 ? 12.984 -11.634 -14.708 1.00 93.94 68 PRO A O 1
ATOM 550 N N . PHE A 1 69 ? 11.194 -10.309 -14.522 1.00 93.38 69 PHE A N 1
ATOM 551 C CA . PHE A 1 69 ? 11.544 -9.679 -13.247 1.00 93.38 69 PHE A CA 1
ATOM 552 C C . PHE A 1 69 ? 10.275 -9.304 -12.484 1.00 93.38 69 PHE A C 1
ATOM 554 O O . PHE A 1 69 ? 9.226 -9.107 -13.103 1.00 93.38 69 PHE A O 1
ATOM 561 N N . MET A 1 70 ? 10.377 -9.154 -11.164 1.00 91.38 70 MET A N 1
ATOM 562 C CA . MET A 1 70 ? 9.245 -8.713 -10.357 1.00 91.38 70 MET A CA 1
ATOM 563 C C . MET A 1 70 ? 9.081 -7.198 -10.432 1.00 91.38 70 MET A C 1
ATOM 565 O O . MET A 1 70 ? 10.038 -6.448 -10.644 1.00 91.38 70 MET A O 1
ATOM 569 N N . VAL A 1 71 ? 7.840 -6.745 -10.276 1.00 92.75 71 VAL A N 1
ATOM 570 C CA . VAL A 1 71 ? 7.537 -5.330 -10.054 1.00 92.75 71 VAL A CA 1
ATOM 571 C C . VAL A 1 71 ? 7.362 -5.154 -8.559 1.00 92.75 71 VAL A C 1
ATOM 573 O O . VAL A 1 71 ? 6.434 -5.715 -7.984 1.00 92.75 71 VAL A O 1
ATOM 576 N N . GLU A 1 72 ? 8.262 -4.394 -7.951 1.00 89.62 72 GLU A N 1
ATOM 577 C CA . GLU A 1 72 ? 8.239 -4.099 -6.526 1.00 89.62 72 GLU A CA 1
ATOM 578 C C . GLU A 1 72 ? 7.645 -2.714 -6.301 1.00 89.62 72 GLU A C 1
ATOM 580 O O . GLU A 1 72 ? 8.053 -1.724 -6.913 1.00 89.62 72 GLU A O 1
ATOM 585 N N . LEU A 1 73 ? 6.671 -2.647 -5.403 1.00 86.75 73 LEU A N 1
ATOM 586 C CA . LEU A 1 73 ? 6.133 -1.403 -4.877 1.00 86.75 73 LEU A CA 1
ATOM 587 C C . LEU A 1 73 ? 6.688 -1.212 -3.459 1.00 86.75 73 LEU A C 1
ATOM 589 O O . LEU A 1 73 ? 6.914 -2.203 -2.759 1.00 86.75 73 LEU A O 1
ATOM 593 N N . PRO A 1 74 ? 6.912 0.031 -2.990 1.00 73.62 74 PRO A N 1
ATOM 594 C CA . PRO A 1 74 ? 7.230 0.258 -1.590 1.00 73.62 74 PRO A CA 1
ATOM 595 C C . PRO A 1 74 ? 6.145 -0.404 -0.743 1.00 73.62 74 PRO A C 1
ATOM 597 O O . PRO A 1 74 ? 4.964 -0.314 -1.072 1.00 73.62 74 PRO A O 1
ATOM 600 N N . THR A 1 75 ? 6.553 -1.095 0.318 1.00 61.94 75 THR A N 1
ATOM 601 C CA . THR A 1 75 ? 5.666 -1.855 1.200 1.00 61.94 75 THR A CA 1
ATOM 602 C C . THR A 1 75 ? 4.548 -0.948 1.731 1.00 61.94 75 THR A C 1
ATOM 604 O O . THR A 1 75 ? 4.763 -0.166 2.651 1.00 61.94 75 THR A O 1
ATOM 607 N N . ILE A 1 76 ? 3.349 -1.029 1.144 1.00 63.59 76 ILE A N 1
ATOM 608 C CA . ILE A 1 76 ? 2.148 -0.269 1.550 1.00 63.59 76 ILE A CA 1
ATOM 609 C C . ILE A 1 76 ? 1.118 -1.249 2.141 1.00 63.59 76 ILE A C 1
ATOM 611 O O . ILE A 1 76 ? -0.072 -1.232 1.829 1.00 63.59 76 ILE A O 1
ATOM 615 N N . TYR A 1 77 ? 1.592 -2.134 3.019 1.00 71.62 77 TYR A N 1
ATOM 616 C CA . TYR A 1 77 ? 0.763 -3.136 3.693 1.00 71.62 77 TYR A CA 1
ATOM 617 C C . TYR A 1 77 ? 0.877 -3.044 5.212 1.00 71.62 77 TYR A C 1
ATOM 619 O O . TYR A 1 77 ? 0.865 -4.065 5.895 1.00 71.62 77 TYR A O 1
ATOM 627 N N . HIS A 1 78 ? 0.989 -1.833 5.768 1.00 86.56 78 HIS A N 1
ATOM 628 C CA . HIS A 1 78 ? 0.857 -1.711 7.213 1.00 86.56 78 HIS A CA 1
ATOM 629 C C . HIS A 1 78 ? -0.602 -2.005 7.608 1.00 86.56 78 HIS A C 1
ATOM 631 O O . HIS A 1 78 ? -1.516 -1.332 7.108 1.00 86.56 78 HIS A O 1
ATOM 637 N N . PRO A 1 79 ? -0.858 -2.960 8.524 1.00 89.00 79 PRO A N 1
ATOM 638 C CA . PRO A 1 79 ? -2.216 -3.350 8.901 1.00 89.00 79 PRO A CA 1
ATOM 639 C C . PRO A 1 79 ? -3.078 -2.179 9.378 1.00 89.00 79 PRO A C 1
ATOM 641 O O . PRO A 1 79 ? -4.285 -2.160 9.162 1.00 89.00 79 PRO A O 1
ATOM 644 N N . GLY A 1 80 ? -2.465 -1.171 9.997 1.00 92.44 80 GLY A N 1
ATOM 645 C CA . GLY A 1 80 ? -3.166 0.031 10.439 1.00 92.44 80 GLY A CA 1
ATOM 646 C C . GLY A 1 80 ? -3.648 0.954 9.330 1.00 92.44 80 GLY A C 1
ATOM 647 O O . GLY A 1 80 ? -4.736 1.518 9.455 1.00 92.44 80 GLY A O 1
ATOM 648 N N . LYS A 1 81 ? -2.893 1.067 8.231 1.00 88.75 81 LYS A N 1
ATOM 649 C CA . LYS A 1 81 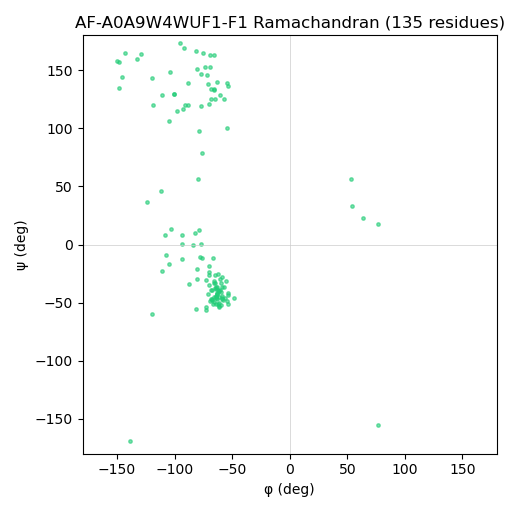? -3.342 1.817 7.056 1.00 88.75 81 LYS A CA 1
ATOM 650 C C . LYS A 1 81 ? -4.547 1.126 6.426 1.00 88.75 81 LYS A C 1
ATOM 652 O O . LYS A 1 81 ? -5.549 1.785 6.170 1.00 88.75 81 LYS A O 1
ATOM 657 N N . ILE A 1 82 ? -4.479 -0.199 6.283 1.00 89.31 82 ILE A N 1
ATOM 658 C CA . ILE A 1 82 ? -5.585 -1.029 5.785 1.00 89.31 82 ILE A CA 1
ATOM 659 C C . ILE A 1 82 ? -6.810 -0.880 6.695 1.00 89.31 82 ILE A C 1
ATOM 661 O O . ILE A 1 82 ? -7.885 -0.514 6.229 1.00 89.31 82 ILE A O 1
ATOM 665 N N . LEU A 1 83 ? -6.647 -1.069 8.009 1.00 92.06 83 LEU A N 1
ATOM 666 C CA . LEU A 1 83 ? -7.723 -0.916 8.992 1.00 92.06 83 LEU A CA 1
ATOM 667 C C . LEU A 1 83 ? -8.414 0.449 8.875 1.00 92.06 83 LEU A C 1
ATOM 669 O O . LEU A 1 83 ? -9.638 0.541 8.926 1.00 92.06 83 LEU A O 1
ATOM 673 N N . LYS A 1 84 ? -7.648 1.527 8.714 1.00 91.75 84 LYS A N 1
ATOM 674 C CA . LYS A 1 84 ? -8.209 2.873 8.619 1.00 91.75 84 LYS A CA 1
ATOM 675 C C . LYS A 1 84 ? -8.905 3.120 7.279 1.00 91.75 84 LYS A C 1
ATOM 677 O O . LYS A 1 84 ? -10.070 3.513 7.269 1.00 91.75 84 LYS A O 1
ATOM 682 N N . GLU A 1 85 ? -8.183 2.941 6.179 1.00 88.81 85 GLU A N 1
ATOM 683 C CA . GLU A 1 85 ? -8.597 3.387 4.844 1.00 88.81 85 GLU A CA 1
ATOM 684 C C . GLU A 1 85 ? -9.593 2.420 4.189 1.00 88.81 85 GLU A C 1
ATOM 686 O O . GLU A 1 85 ? -10.457 2.863 3.436 1.00 88.81 85 GLU A O 1
ATOM 691 N N . GLU A 1 86 ? -9.526 1.123 4.504 1.00 87.88 86 GLU A N 1
ATOM 692 C CA . GLU A 1 86 ? -10.364 0.095 3.868 1.00 87.88 86 GLU A CA 1
ATOM 693 C C . GLU A 1 86 ? -11.505 -0.415 4.753 1.00 87.88 86 GLU A C 1
ATOM 695 O O . GLU A 1 86 ? -12.461 -0.983 4.233 1.00 87.88 86 GLU A O 1
ATOM 700 N N . PHE A 1 87 ? -11.455 -0.182 6.069 1.00 91.00 87 PHE A N 1
ATOM 701 C CA . PHE A 1 87 ? -12.505 -0.638 6.988 1.00 91.00 87 PHE A CA 1
ATOM 702 C C . PHE A 1 87 ? -13.188 0.515 7.725 1.00 91.00 87 PHE A C 1
ATOM 704 O O . PHE A 1 87 ? -14.395 0.706 7.584 1.00 91.00 87 PHE A O 1
ATOM 711 N N . LEU A 1 88 ? -12.447 1.315 8.496 1.00 93.38 88 LEU A N 1
ATOM 712 C CA . LEU A 1 88 ? -13.053 2.340 9.356 1.00 93.38 88 LEU A CA 1
ATOM 713 C C . LEU A 1 88 ? -13.692 3.490 8.574 1.00 93.38 88 LEU A C 1
ATOM 715 O O . LEU A 1 88 ? -14.821 3.875 8.881 1.00 93.38 88 LEU A O 1
ATOM 719 N N . ILE A 1 89 ? -12.986 4.039 7.579 1.00 91.94 89 ILE A N 1
ATOM 720 C CA . ILE A 1 89 ? -13.504 5.137 6.752 1.00 91.94 89 ILE A CA 1
ATOM 721 C C . ILE A 1 89 ? -14.725 4.679 5.937 1.00 91.94 89 ILE A C 1
ATOM 723 O O . ILE A 1 89 ? -15.758 5.346 6.052 1.00 91.94 89 ILE A O 1
ATOM 727 N N . PRO A 1 90 ? -14.675 3.559 5.182 1.00 90.62 90 PRO A N 1
ATOM 728 C CA . PRO A 1 90 ? -15.821 3.112 4.388 1.00 90.62 90 PRO A CA 1
ATOM 729 C C . PRO A 1 90 ? -17.039 2.719 5.231 1.00 90.62 90 PRO A C 1
ATOM 731 O O . PRO A 1 90 ? -18.163 3.017 4.844 1.00 90.62 90 PRO A O 1
ATOM 734 N N . ALA A 1 91 ? -16.835 2.106 6.403 1.00 91.19 91 ALA A N 1
ATOM 735 C CA . ALA A 1 91 ? -17.931 1.709 7.292 1.00 91.19 91 ALA A CA 1
ATOM 736 C C . ALA A 1 91 ? -18.427 2.841 8.216 1.00 91.19 91 ALA A C 1
ATOM 738 O O . ALA A 1 91 ? -19.325 2.620 9.027 1.00 91.19 91 ALA A O 1
ATOM 739 N N . HIS A 1 92 ? -17.836 4.040 8.141 1.00 93.81 92 HIS A N 1
ATOM 740 C CA . HIS A 1 92 ? -18.110 5.166 9.045 1.00 93.81 92 HIS A CA 1
ATOM 741 C C . HIS A 1 92 ? -17.959 4.823 10.542 1.00 93.81 92 HIS A C 1
ATOM 743 O O . HIS A 1 92 ? -18.651 5.373 11.404 1.00 93.81 92 HIS A O 1
ATOM 749 N N . ILE A 1 93 ? -17.023 3.932 10.875 1.00 94.94 93 ILE A N 1
ATOM 750 C CA . ILE A 1 93 ? -16.779 3.484 12.248 1.00 94.94 93 ILE A CA 1
ATOM 751 C C . ILE A 1 93 ? -15.732 4.387 12.893 1.00 94.94 93 ILE A C 1
ATOM 753 O O . ILE A 1 93 ? -14.590 4.496 12.444 1.00 94.94 93 ILE A O 1
ATOM 757 N N . SER A 1 94 ? -16.113 5.039 13.991 1.00 95.44 94 SER A N 1
ATOM 758 C CA . SER A 1 94 ? -15.170 5.845 14.765 1.00 95.44 94 SER A CA 1
ATOM 759 C C . SER A 1 94 ? -14.207 4.965 15.564 1.00 95.44 94 SER A C 1
ATOM 761 O O . SER A 1 94 ? -14.561 3.878 16.018 1.00 95.44 94 SER A O 1
ATOM 763 N N . LEU A 1 95 ? -13.009 5.484 15.844 1.00 95.06 95 LEU A N 1
ATOM 764 C CA . LEU A 1 95 ? -12.045 4.814 16.719 1.00 95.06 95 LEU A CA 1
ATOM 765 C C . LEU A 1 95 ? -12.651 4.446 18.084 1.00 95.06 95 LEU A C 1
ATOM 767 O O . LEU A 1 95 ? -12.399 3.361 18.591 1.00 95.06 95 LEU A O 1
ATOM 771 N N . ALA A 1 96 ? -13.444 5.346 18.674 1.00 95.38 96 ALA A N 1
ATOM 772 C CA . ALA A 1 96 ? -14.073 5.131 19.976 1.00 95.38 96 ALA A CA 1
ATOM 773 C C . ALA A 1 96 ? -15.188 4.074 19.939 1.00 95.38 96 ALA A C 1
ATOM 775 O O . ALA A 1 96 ? -15.495 3.474 20.969 1.00 95.38 96 ALA A O 1
ATOM 776 N N . GLN A 1 97 ? -15.814 3.881 18.776 1.00 95.62 97 GLN A N 1
ATOM 777 C CA . GLN A 1 97 ? -16.763 2.798 18.555 1.00 95.62 97 GLN A CA 1
ATOM 778 C C . GLN A 1 97 ? -16.010 1.471 18.454 1.00 95.62 97 GLN A C 1
ATOM 780 O O . GLN A 1 97 ? -16.259 0.579 19.258 1.00 95.62 97 GLN A O 1
ATOM 785 N N . LEU A 1 98 ? -15.012 1.389 17.565 1.00 96.31 98 LEU A N 1
ATOM 786 C CA . LEU A 1 98 ? -14.203 0.184 17.377 1.00 96.31 98 LEU A CA 1
ATOM 787 C C . LEU A 1 98 ? -13.605 -0.308 18.701 1.00 96.31 98 LEU A C 1
ATOM 789 O O . L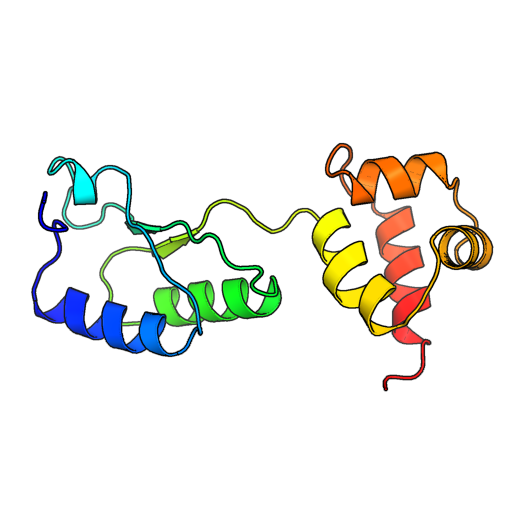EU A 1 98 ? -13.741 -1.477 19.047 1.00 96.31 98 LEU A O 1
ATOM 793 N N . THR A 1 99 ? -12.948 0.576 19.456 1.00 96.81 99 THR A N 1
ATOM 794 C CA . THR A 1 99 ? -12.227 0.194 20.682 1.00 96.81 99 THR A CA 1
ATOM 795 C C . THR A 1 99 ? -13.159 -0.302 21.779 1.00 96.81 99 THR A C 1
ATOM 797 O O . THR A 1 99 ? -12.797 -1.216 22.521 1.00 96.81 99 THR A O 1
ATOM 800 N N . ARG A 1 100 ? -14.372 0.257 21.849 1.00 96.06 100 ARG A N 1
ATOM 801 C CA . ARG A 1 100 ? -15.436 -0.198 22.746 1.00 96.06 100 ARG A CA 1
ATOM 802 C C . ARG A 1 100 ? -15.950 -1.574 22.342 1.00 96.06 100 ARG A C 1
ATOM 804 O O . ARG A 1 100 ? -16.043 -2.446 23.198 1.00 96.06 100 ARG A O 1
ATOM 811 N N . ASP A 1 101 ? -16.236 -1.765 21.059 1.00 95.81 101 ASP A N 1
ATOM 812 C CA . ASP A 1 101 ? -16.851 -2.991 20.550 1.00 95.81 101 ASP A CA 1
ATOM 813 C C . ASP A 1 101 ? -15.910 -4.191 20.646 1.00 95.81 101 ASP A C 1
ATOM 815 O O . ASP A 1 101 ? -16.332 -5.286 21.013 1.00 95.81 101 ASP A O 1
ATOM 819 N N . ILE A 1 102 ? -14.617 -3.987 20.378 1.00 95.19 102 ILE A N 1
ATOM 820 C CA . ILE A 1 102 ? -13.620 -5.063 20.454 1.00 95.19 102 ILE A CA 1
ATOM 821 C C . ILE A 1 102 ? -12.916 -5.146 21.817 1.00 95.19 102 ILE A C 1
ATOM 823 O O . ILE A 1 102 ? -12.077 -6.026 22.020 1.00 95.19 102 ILE A O 1
ATOM 827 N N . ASN A 1 103 ? -13.280 -4.270 22.762 1.00 95.75 103 ASN A N 1
ATOM 828 C CA . ASN A 1 103 ? -12.743 -4.184 24.123 1.00 95.75 103 ASN A CA 1
ATOM 829 C C . ASN A 1 103 ? -11.202 -4.091 24.174 1.00 95.75 103 ASN A C 1
ATOM 831 O O . ASN A 1 103 ? -10.533 -4.914 24.801 1.00 95.75 103 ASN A O 1
ATOM 835 N N . VAL A 1 104 ? -10.633 -3.087 23.500 1.00 95.44 104 VAL A N 1
ATOM 836 C CA . VAL A 1 104 ? -9.184 -2.795 23.494 1.00 95.44 104 VAL A CA 1
ATOM 837 C C . VAL A 1 104 ? -8.904 -1.312 23.726 1.00 95.44 104 VAL A C 1
ATOM 839 O O . VAL A 1 104 ? -9.749 -0.451 23.501 1.00 95.44 104 VAL A O 1
ATOM 842 N N . SER A 1 105 ? -7.686 -0.984 24.158 1.00 95.31 105 SER A N 1
ATOM 843 C CA . SER A 1 105 ? -7.293 0.406 24.412 1.00 95.31 105 SER A CA 1
ATOM 844 C C . SER A 1 105 ? -7.263 1.249 23.134 1.00 95.31 105 SER A C 1
ATOM 846 O O . SER A 1 105 ? -6.605 0.898 22.154 1.00 95.31 105 SER A O 1
ATOM 848 N N . SER A 1 106 ? -7.865 2.441 23.185 1.00 95.50 106 SER A N 1
ATOM 849 C CA . SER A 1 106 ? -7.775 3.433 22.106 1.00 95.50 106 SER A CA 1
ATOM 850 C C . SER A 1 106 ? -6.346 3.869 21.797 1.00 95.50 106 SER A C 1
ATOM 852 O O . SER A 1 106 ? -6.071 4.241 20.661 1.00 95.50 106 SER A O 1
ATOM 854 N N . LYS A 1 107 ? -5.427 3.830 22.774 1.00 96.31 107 LYS A N 1
ATOM 855 C CA . LYS A 1 107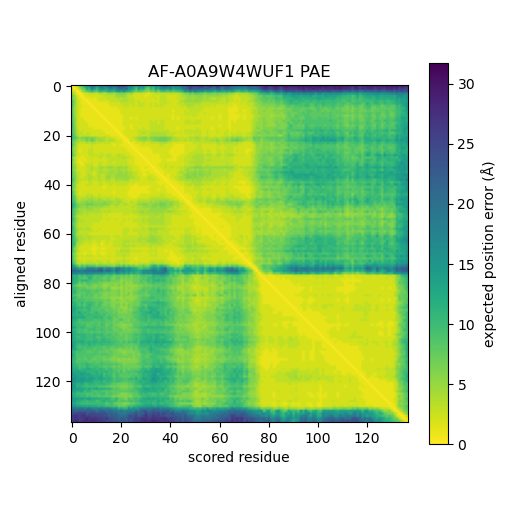 ? -4.008 4.132 22.526 1.00 96.31 107 LYS A CA 1
ATOM 856 C C . LYS A 1 107 ? -3.396 3.099 21.583 1.00 96.31 107 LYS A C 1
ATOM 858 O O . LYS A 1 107 ? -2.732 3.471 20.628 1.00 96.31 107 LYS A O 1
ATOM 863 N N . LEU A 1 108 ? -3.691 1.825 21.825 1.00 95.50 108 LEU A N 1
ATOM 864 C CA . LEU A 1 108 ? -3.155 0.724 21.040 1.00 95.50 108 LEU A CA 1
ATOM 865 C C . LEU A 1 108 ? -3.604 0.830 19.578 1.00 95.50 108 LEU A C 1
ATOM 867 O O . LEU A 1 108 ? -2.773 0.814 18.676 1.00 95.50 108 LEU A O 1
ATOM 871 N N . ILE A 1 109 ? -4.908 0.989 19.335 1.00 96.25 109 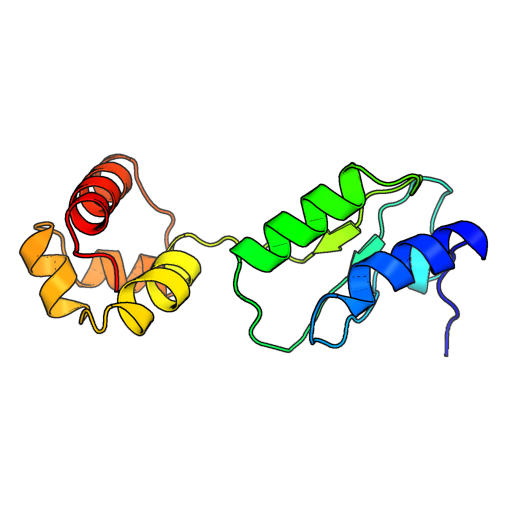ILE A N 1
ATOM 872 C CA . ILE A 1 109 ? -5.427 1.082 17.962 1.00 96.25 109 ILE A CA 1
ATOM 873 C C . ILE A 1 109 ? -4.923 2.351 17.255 1.00 96.25 109 ILE A C 1
ATOM 875 O O . ILE A 1 109 ? -4.695 2.316 16.050 1.00 96.25 109 ILE A O 1
ATOM 879 N N . LYS A 1 110 ? -4.679 3.454 17.983 1.00 96.25 110 LYS A N 1
ATOM 880 C CA . LYS A 1 110 ? -4.032 4.650 17.414 1.00 96.25 110 LYS A CA 1
ATOM 881 C C . LYS A 1 110 ? -2.607 4.377 16.943 1.00 96.25 110 LYS A C 1
ATOM 883 O O . LYS A 1 110 ? -2.296 4.778 15.832 1.00 96.25 110 LYS A O 1
ATOM 888 N N . GLU A 1 111 ? -1.786 3.708 17.752 1.00 96.50 111 GLU A N 1
ATOM 889 C CA . GLU A 1 111 ? -0.410 3.332 17.377 1.00 96.50 111 GLU A CA 1
ATOM 890 C C . GLU A 1 111 ? -0.411 2.435 16.129 1.00 96.50 111 GLU A C 1
ATOM 892 O O . GLU A 1 111 ? 0.375 2.652 15.212 1.00 96.50 111 GLU A O 1
ATOM 897 N N . ILE A 1 112 ? -1.353 1.485 16.045 1.00 95.25 112 ILE A N 1
ATOM 898 C CA . ILE A 1 112 ? -1.517 0.644 14.851 1.00 95.25 112 ILE A CA 1
ATOM 899 C C . ILE A 1 112 ? -1.869 1.504 13.633 1.00 95.25 112 ILE A C 1
ATOM 901 O O . ILE A 1 112 ? -1.174 1.438 12.624 1.00 95.25 112 ILE A O 1
ATOM 905 N N . ILE A 1 113 ? -2.916 2.334 13.720 1.00 94.50 113 ILE A N 1
ATOM 906 C CA . ILE A 1 113 ? -3.365 3.213 12.623 1.00 94.50 113 ILE A CA 1
ATOM 907 C C . ILE A 1 113 ? -2.273 4.202 12.186 1.00 94.50 113 ILE A C 1
ATOM 909 O O . ILE A 1 113 ? -2.210 4.548 11.010 1.00 94.50 113 ILE A O 1
ATOM 913 N N . ALA A 1 114 ? -1.430 4.654 13.115 1.00 92.88 114 ALA A N 1
ATOM 914 C CA . ALA A 1 114 ? -0.302 5.544 12.848 1.00 92.88 114 ALA A CA 1
ATOM 915 C C . ALA A 1 114 ? 0.915 4.832 12.231 1.00 92.88 114 ALA A C 1
ATOM 917 O O . ALA A 1 114 ? 1.917 5.487 11.966 1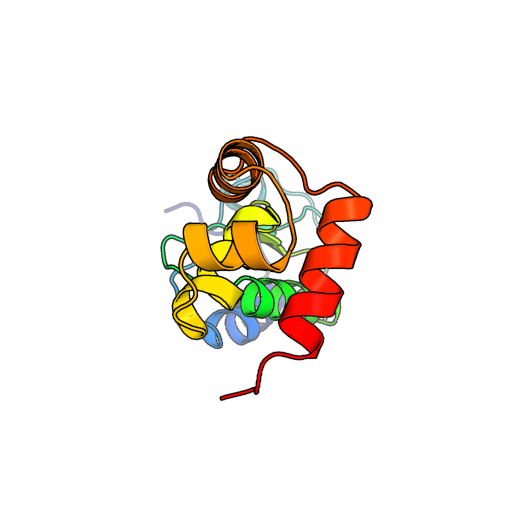.00 92.88 114 ALA A O 1
ATOM 918 N N . GLU A 1 115 ? 0.832 3.520 11.994 1.00 91.94 115 GLU A N 1
ATOM 919 C CA . GLU A 1 115 ? 1.934 2.703 11.473 1.00 91.94 115 GLU A CA 1
ATOM 920 C C . GLU A 1 115 ? 3.145 2.630 12.427 1.00 91.94 115 GLU A C 1
ATOM 922 O O . GLU A 1 115 ? 4.266 2.337 12.023 1.00 91.94 115 GLU A O 1
ATOM 927 N N . GLU A 1 116 ? 2.914 2.875 13.722 1.00 93.62 116 GLU A N 1
ATOM 928 C CA . GLU A 1 116 ? 3.930 2.842 14.786 1.00 93.62 116 GLU A CA 1
ATOM 929 C C . GLU A 1 116 ? 4.007 1.471 15.480 1.00 93.62 116 GLU A C 1
ATOM 931 O O . GLU A 1 116 ? 4.925 1.210 16.262 1.00 93.62 116 GLU A O 1
ATOM 936 N N . ARG A 1 117 ? 3.020 0.599 15.235 1.00 92.81 117 ARG A N 1
ATOM 937 C CA . ARG A 1 117 ? 2.891 -0.717 15.866 1.00 92.81 117 ARG A CA 1
ATOM 938 C C . ARG A 1 117 ? 2.230 -1.726 14.927 1.00 92.81 117 ARG A C 1
ATOM 940 O O . ARG A 1 117 ? 1.154 -1.466 14.395 1.00 92.81 117 ARG A O 1
ATOM 947 N N . ASP A 1 118 ? 2.805 -2.924 14.864 1.00 91.31 118 ASP A N 1
ATOM 948 C CA . ASP A 1 118 ? 2.203 -4.074 14.190 1.00 91.31 118 ASP A CA 1
ATOM 949 C C . ASP A 1 118 ? 0.963 -4.637 14.902 1.00 91.31 118 ASP A C 1
ATOM 951 O O . ASP A 1 118 ? 0.690 -4.412 16.084 1.00 91.31 118 ASP A O 1
ATOM 955 N N . LEU A 1 119 ? 0.205 -5.433 14.159 1.00 90.81 119 LEU A N 1
ATOM 956 C CA . LEU A 1 119 ? -1.021 -6.053 14.631 1.00 90.81 119 LEU A CA 1
ATOM 957 C C . LEU A 1 119 ? -0.721 -7.405 15.295 1.00 90.81 119 LEU A C 1
ATOM 959 O O . LEU A 1 119 ? -0.187 -8.309 14.655 1.00 90.81 119 LEU A O 1
ATOM 963 N N . ASP A 1 120 ? -1.061 -7.559 16.579 1.00 92.81 120 ASP A N 1
ATOM 964 C CA . ASP A 1 120 ? -0.893 -8.840 17.273 1.00 92.81 120 ASP A CA 1
ATOM 965 C C . ASP A 1 120 ? -2.044 -9.824 16.991 1.00 92.81 120 ASP A C 1
ATOM 967 O O . ASP A 1 120 ? -3.103 -9.471 16.466 1.00 92.81 120 ASP A O 1
ATOM 971 N N . LYS A 1 121 ? -1.843 -11.096 17.353 1.00 94.06 121 LYS A N 1
ATOM 972 C CA . LYS A 1 121 ? -2.806 -12.169 17.071 1.00 94.06 121 LYS A CA 1
ATOM 973 C C . LYS A 1 121 ? -4.165 -11.974 17.761 1.00 94.06 121 LYS A C 1
ATOM 975 O O . LYS A 1 121 ? -5.187 -12.349 17.179 1.00 94.06 121 LYS A O 1
ATOM 980 N N . ASP A 1 122 ? -4.197 -11.440 18.982 1.00 94.75 122 ASP A N 1
ATOM 981 C CA . ASP A 1 122 ? -5.454 -11.223 19.715 1.00 94.75 122 ASP A CA 1
ATOM 982 C C . ASP A 1 122 ? -6.276 -10.135 19.021 1.00 94.75 122 ASP A C 1
ATOM 984 O O . ASP A 1 122 ? -7.447 -10.343 18.696 1.00 94.75 122 ASP A O 1
ATOM 988 N N . ILE A 1 123 ? -5.634 -9.021 18.670 1.00 94.88 123 ILE A N 1
ATOM 989 C CA . ILE A 1 123 ? -6.264 -7.919 17.941 1.00 94.88 123 ILE A CA 1
ATOM 990 C C . ILE A 1 123 ? -6.720 -8.377 16.558 1.00 94.88 123 ILE A C 1
ATOM 992 O O . ILE A 1 123 ? -7.843 -8.066 16.170 1.00 94.88 123 ILE A O 1
ATOM 996 N N . ALA A 1 124 ? -5.908 -9.154 15.833 1.00 93.56 124 ALA A N 1
ATOM 997 C CA . ALA A 1 124 ? -6.281 -9.695 14.521 1.00 93.56 124 ALA A CA 1
ATOM 998 C C . ALA A 1 124 ? -7.572 -10.507 14.603 1.00 93.56 124 ALA A C 1
ATOM 1000 O O . ALA A 1 124 ? -8.488 -10.326 13.801 1.00 93.56 124 ALA A O 1
ATOM 1001 N N . THR A 1 125 ? -7.660 -11.369 15.616 1.00 94.19 125 THR A N 1
ATOM 1002 C CA . THR A 1 125 ? -8.830 -12.219 15.847 1.00 94.19 125 THR A CA 1
ATOM 1003 C C . THR A 1 125 ? -10.060 -11.371 16.166 1.00 94.19 125 THR A C 1
ATOM 1005 O O . THR A 1 125 ? -11.126 -11.582 15.589 1.00 94.19 125 THR A O 1
ATOM 1008 N N . ARG A 1 126 ? -9.916 -10.365 17.034 1.00 95.12 126 ARG A N 1
ATOM 1009 C CA . ARG A 1 126 ? -11.004 -9.450 17.406 1.00 95.12 126 ARG A CA 1
ATOM 1010 C C . ARG A 1 126 ? -11.507 -8.616 16.229 1.00 95.12 126 ARG A C 1
ATOM 1012 O O . ARG A 1 126 ? -12.715 -8.526 16.031 1.00 95.12 126 ARG A O 1
ATOM 1019 N N . LEU A 1 127 ? -10.601 -8.032 15.444 1.00 94.31 127 LEU A N 1
ATOM 1020 C CA . LEU A 1 127 ? -10.949 -7.257 14.250 1.00 94.31 127 LEU A CA 1
ATOM 1021 C C . LEU A 1 127 ? -11.632 -8.137 13.203 1.00 94.31 127 LEU A C 1
ATOM 1023 O O . LEU A 1 127 ? -12.642 -7.729 12.638 1.00 94.31 127 LEU A O 1
ATOM 1027 N N . SER A 1 128 ? -11.132 -9.357 12.994 1.00 92.00 128 SER A N 1
ATOM 1028 C CA . SER A 1 128 ? -11.748 -10.320 12.079 1.00 92.00 128 SER A CA 1
ATOM 1029 C C . SER A 1 128 ? -13.199 -10.616 12.468 1.00 92.00 128 SER A C 1
ATOM 1031 O O . SER A 1 128 ? -14.090 -10.499 11.630 1.00 92.00 128 SER A O 1
ATOM 1033 N N . LEU A 1 129 ? -13.475 -10.902 13.745 1.00 92.19 129 LEU A N 1
ATOM 1034 C CA . LEU A 1 129 ? -14.840 -11.144 14.232 1.00 92.19 129 LEU A CA 1
ATOM 1035 C C . LEU A 1 129 ? -15.744 -9.911 14.092 1.00 92.19 129 LEU A C 1
ATOM 1037 O O . LEU A 1 129 ? -16.897 -10.029 13.673 1.00 92.19 129 LEU A O 1
ATOM 1041 N N . TYR A 1 130 ? -15.215 -8.732 14.417 1.00 93.44 130 TYR A N 1
ATOM 1042 C CA . TYR A 1 130 ? -15.943 -7.472 14.316 1.00 93.44 130 TYR A CA 1
ATOM 1043 C C . TYR A 1 130 ? -16.377 -7.169 12.878 1.00 93.44 130 TYR A C 1
ATOM 1045 O O . TYR A 1 130 ? -17.556 -6.938 12.621 1.00 93.44 130 TYR A O 1
ATOM 1053 N N . PHE A 1 131 ? -15.455 -7.244 11.916 1.00 90.12 131 PHE A N 1
ATOM 1054 C CA . PHE A 1 131 ? -15.766 -6.931 10.520 1.00 90.12 131 PHE A CA 1
ATOM 1055 C C . PHE A 1 131 ? -16.462 -8.072 9.771 1.00 90.12 131 PHE A C 1
ATOM 1057 O O . PHE A 1 131 ? -17.168 -7.802 8.807 1.00 90.12 131 PHE A O 1
ATOM 1064 N N . SER A 1 132 ? -16.350 -9.322 10.231 1.00 83.88 132 SER A N 1
ATOM 1065 C CA . SER A 1 132 ? -17.113 -10.447 9.658 1.00 83.88 132 SER A CA 1
ATOM 1066 C C . SER A 1 132 ? -18.611 -10.388 9.974 1.00 83.88 132 SER A C 1
ATOM 1068 O O . SER A 1 132 ? -19.400 -11.068 9.323 1.00 83.88 132 SER A O 1
ATOM 1070 N N . THR A 1 133 ? -19.012 -9.618 10.988 1.00 64.44 133 THR A N 1
ATOM 1071 C CA . THR A 1 133 ? -20.417 -9.474 11.411 1.00 64.44 133 THR A CA 1
ATOM 1072 C C . THR A 1 133 ? -21.019 -8.118 11.048 1.00 64.44 133 THR A C 1
ATOM 1074 O O . THR A 1 133 ? -22.232 -7.937 11.167 1.00 64.44 133 THR A O 1
ATOM 1077 N N . ALA A 1 134 ? -20.198 -7.176 10.578 1.00 58.91 134 ALA A N 1
ATOM 1078 C CA . ALA A 1 134 ? -20.672 -5.891 10.095 1.00 58.91 134 ALA A CA 1
ATOM 1079 C C . ALA A 1 134 ? -21.459 -6.088 8.783 1.00 58.91 134 ALA A C 1
ATOM 1081 O O . ALA A 1 134 ? -20.990 -6.814 7.901 1.00 58.91 134 ALA A O 1
ATOM 1082 N N . PRO A 1 135 ? -22.649 -5.476 8.625 1.00 49.94 135 PRO A N 1
ATOM 1083 C CA . PRO A 1 135 ? -23.352 -5.502 7.351 1.00 49.94 135 PRO A CA 1
ATOM 1084 C C . PRO A 1 135 ? -22.438 -4.923 6.267 1.00 49.94 135 PRO A C 1
ATOM 1086 O O . PRO A 1 135 ? -21.909 -3.821 6.404 1.00 49.94 135 PRO A O 1
ATOM 1089 N N . THR A 1 136 ? -22.224 -5.700 5.209 1.00 45.19 136 THR A N 1
ATOM 1090 C CA . THR A 1 136 ? -21.563 -5.232 3.992 1.00 45.19 136 THR A CA 1
ATOM 1091 C C . THR A 1 136 ? -22.523 -4.266 3.301 1.00 45.19 136 THR A C 1
ATOM 1093 O O . THR A 1 136 ? -23.663 -4.637 3.019 1.00 45.19 136 THR A O 1
ATOM 1096 N N . PHE A 1 137 ? -22.090 -3.021 3.104 1.00 47.25 137 PHE A N 1
ATOM 1097 C CA . PHE A 1 137 ? -22.837 -1.994 2.373 1.00 47.25 137 PHE A CA 1
ATOM 1098 C C . PHE A 1 137 ? -22.365 -1.915 0.922 1.00 47.25 137 PHE A C 1
ATOM 1100 O O . PHE A 1 137 ? -21.142 -2.068 0.698 1.00 47.25 137 PHE A O 1
#

InterPro domains:
  IPR002934 Polymerase, nucleotidyl transferase domain [PF01909] (25-69)
  IPR010982 Lambda repressor-like, DNA-binding domain superfamily [G3DSA:1.10.260.40] (74-137)
  IPR010982 Lambda repressor-like, DNA-binding domain superfamily [SSF47413] (78-136)
  IPR013430 Toxin-antitoxin system, antidote protein, HigA [PTHR36924] (77-137)
  IPR043519 Nucleotidyltransferase superfamily [SSF81301] (22-72)

Mean predicted aligned error: 6.61 Å

Solvent-accessible surface area (backbone atoms only — not comparable to full-atom values): 8223 Å² total; per-residue (Å²): 132,76,66,67,68,64,56,73,68,52,46,52,55,51,48,68,55,52,73,76,45,102,60,64,77,42,75,41,64,43,26,43,71,70,69,49,56,92,62,47,58,44,41,35,46,68,82,66,95,68,61,52,70,60,51,52,54,46,42,53,53,40,69,75,42,92,50,76,38,50,62,42,60,73,89,71,73,51,64,20,49,47,47,43,68,71,43,26,59,76,68,70,51,49,68,74,52,52,24,60,76,62,70,50,60,62,67,57,57,46,36,18,47,68,68,75,39,85,84,50,74,69,57,50,54,43,51,51,57,54,61,72,68,49,84,88,129